Protein AF-A0A0E0GNM6-F1 (afdb_monomer)

Sequence (80 aa):
MAAIVAFLTVLICHLLADGAALVTKRTDDKSEIWGYVSVRPRAHVFWWHYTSPHRVSSPTRPWPTILWLQGSQLIDQGIS

InterPro domains:
  IPR029058 Alpha/Beta hydrolase fold [G3DSA:3.40.50.1820] (10-75)
  IPR029058 Alpha/Beta hydrolase fold [SSF53474] (31-71)

Radius of gyration: 21.45 Å; Cα contacts (8 Å, |Δi|>4): 55; chains: 1; bounding box: 46×64×48 Å

Nearest PDB structures (foldseek):
  5jh8-assembly1_A  TM=5.452E-01  e=2.040E+00  Chromobacterium violaceum ATCC 12472
  2x7e-assembly2_B  TM=5.377E-01  e=2.646E+00  Homo sapiens
  8xku-assembly1_A  TM=3.993E-01  e=7.211E-01  Arabidopsis thaliana
  5ft0-assembly1_B  TM=5.672E-01  e=5.407E+00  Phikzvirus phiKZ

Foldseek 3Di:
DVVVVVVVVVVVVVVCVPVFPFPWDADPVRQKIKGWGDPDVPDIDIDMHGHDPDDDDDPVDDDDDDDDDDDDDPDPPDDD

Mean predicted aligned error: 13.0 Å

Structure (mmCIF, N/CA/C/O backbone):
data_AF-A0A0E0GNM6-F1
#
_entry.id   AF-A0A0E0GNM6-F1
#
loop_
_atom_site.group_PDB
_atom_site.id
_atom_site.type_symbol
_atom_site.label_atom_id
_atom_site.label_alt_id
_atom_site.label_comp_id
_atom_site.label_asym_id
_atom_site.label_entity_id
_atom_site.label_seq_id
_atom_site.pdbx_PDB_ins_code
_atom_site.Cartn_x
_atom_site.Cartn_y
_atom_site.Cartn_z
_atom_site.occupancy
_atom_site.B_iso_or_equiv
_atom_site.auth_seq_id
_atom_site.auth_comp_id
_atom_site.auth_asym_id
_atom_site.auth_atom_id
_atom_site.pdbx_PDB_model_num
ATOM 1 N N . MET A 1 1 ? 2.794 -21.991 35.309 1.00 72.44 1 MET A N 1
ATOM 2 C CA . MET A 1 1 ? 3.414 -22.176 33.976 1.00 72.44 1 MET A CA 1
ATOM 3 C C . MET A 1 1 ? 2.353 -22.149 32.875 1.00 72.44 1 MET A C 1
ATOM 5 O O . MET A 1 1 ? 2.243 -21.125 32.221 1.00 72.44 1 MET A O 1
ATOM 9 N N . ALA A 1 2 ? 1.499 -23.172 32.731 1.00 84.94 2 ALA A N 1
ATOM 10 C CA . ALA A 1 2 ? 0.500 -23.244 31.648 1.00 84.94 2 ALA A CA 1
ATOM 11 C C . ALA A 1 2 ? -0.530 -22.092 31.628 1.00 84.94 2 ALA A C 1
ATOM 13 O O . ALA A 1 2 ? -0.794 -21.525 30.574 1.00 84.94 2 ALA A O 1
ATOM 14 N N . ALA A 1 3 ? -1.060 -21.690 32.789 1.00 86.31 3 ALA A N 1
ATOM 15 C CA . ALA A 1 3 ? -2.038 -20.597 32.875 1.00 86.31 3 ALA A CA 1
ATOM 16 C C . ALA 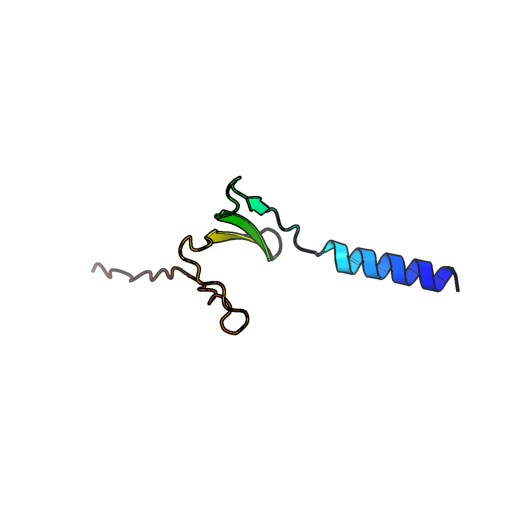A 1 3 ? -1.451 -19.226 32.487 1.00 86.31 3 ALA A C 1
ATOM 18 O O . ALA A 1 3 ? -2.112 -18.427 31.832 1.00 86.31 3 ALA A O 1
ATOM 19 N N . ILE A 1 4 ? -0.186 -18.981 32.845 1.00 90.44 4 ILE A N 1
ATOM 20 C CA . ILE A 1 4 ? 0.532 -17.750 32.485 1.00 90.44 4 ILE A CA 1
ATOM 21 C C . ILE A 1 4 ? 0.773 -17.719 30.974 1.00 90.44 4 ILE A C 1
ATOM 23 O O . ILE A 1 4 ? 0.529 -16.701 30.338 1.00 90.44 4 ILE A O 1
ATOM 27 N N . VAL A 1 5 ? 1.179 -18.849 30.387 1.00 92.00 5 VAL A N 1
ATOM 28 C CA . VAL A 1 5 ? 1.347 -18.973 28.932 1.00 92.00 5 VAL A CA 1
ATOM 29 C C . VAL A 1 5 ? 0.023 -18.714 28.212 1.00 92.00 5 VAL A C 1
ATOM 31 O O . VAL A 1 5 ? -0.005 -17.906 27.290 1.00 92.00 5 VAL A O 1
ATOM 34 N N . ALA A 1 6 ? -1.086 -19.310 28.657 1.00 90.12 6 ALA A N 1
ATOM 35 C CA . ALA A 1 6 ? -2.401 -19.084 28.055 1.00 90.12 6 ALA A CA 1
ATOM 36 C C . ALA A 1 6 ? -2.833 -17.609 28.128 1.00 90.12 6 ALA A C 1
ATOM 38 O O . ALA A 1 6 ? -3.271 -17.046 27.127 1.00 90.12 6 ALA A O 1
ATOM 39 N N . PHE A 1 7 ? -2.639 -16.960 29.279 1.00 91.75 7 PHE A N 1
ATOM 40 C CA . PHE A 1 7 ? -2.976 -15.549 29.465 1.00 91.75 7 PHE A CA 1
ATOM 41 C C . PHE A 1 7 ? -2.146 -14.625 28.565 1.00 91.75 7 PHE A C 1
ATOM 43 O O . PHE A 1 7 ? -2.696 -13.759 27.889 1.00 91.75 7 PHE A O 1
ATOM 50 N N . LEU A 1 8 ? -0.829 -14.848 28.496 1.00 91.12 8 LEU A N 1
ATOM 51 C CA . LEU A 1 8 ? 0.059 -14.095 27.608 1.00 91.12 8 LEU A CA 1
ATOM 52 C C . LEU A 1 8 ? -0.305 -14.306 26.136 1.00 91.12 8 LEU A C 1
ATOM 54 O O . LEU A 1 8 ? -0.275 -13.356 25.361 1.00 91.12 8 LEU A O 1
ATOM 58 N N . THR A 1 9 ? -0.706 -15.522 25.761 1.00 89.00 9 THR A N 1
ATOM 59 C CA . THR A 1 9 ? -1.135 -15.832 24.392 1.00 89.00 9 THR A CA 1
AT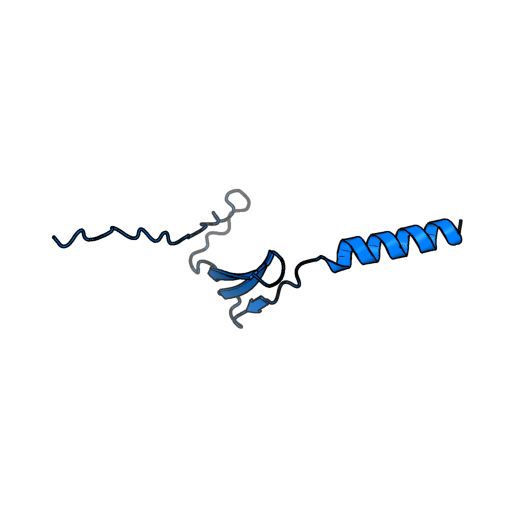OM 60 C C . THR A 1 9 ? -2.397 -15.048 24.025 1.00 89.00 9 THR A C 1
ATOM 62 O O . THR A 1 9 ? -2.432 -14.412 22.978 1.00 89.00 9 THR A O 1
ATOM 65 N N . VAL A 1 10 ? -3.403 -15.012 24.906 1.00 88.06 10 VAL A N 1
ATOM 66 C CA . VAL A 1 10 ? -4.644 -14.244 24.689 1.00 88.06 10 VAL A CA 1
ATOM 67 C C . VAL A 1 10 ? -4.370 -12.740 24.615 1.00 88.06 10 VAL A C 1
ATOM 69 O O . VAL A 1 10 ? -4.894 -12.063 23.732 1.00 88.06 10 VAL A O 1
ATOM 72 N N . LEU A 1 11 ? -3.505 -12.221 25.492 1.00 84.31 11 LEU A N 1
ATOM 73 C CA . LEU A 1 11 ? -3.109 -10.812 25.489 1.00 84.31 11 LEU A CA 1
ATOM 74 C C . LEU A 1 11 ? -2.410 -10.424 24.177 1.00 84.31 11 LEU A C 1
ATOM 76 O O . LEU A 1 11 ? -2.742 -9.402 23.579 1.00 84.31 11 LEU A O 1
ATOM 80 N N . ILE A 1 12 ? -1.489 -11.265 23.696 1.00 82.44 12 ILE A N 1
ATOM 81 C CA . ILE A 1 12 ? -0.808 -11.081 22.409 1.00 82.44 12 ILE A CA 1
ATOM 82 C C . ILE A 1 12 ? -1.813 -11.153 21.251 1.00 82.44 12 ILE A C 1
ATOM 84 O O . ILE A 1 12 ? -1.749 -10.324 20.349 1.00 82.44 12 ILE A O 1
ATOM 88 N N . CYS A 1 13 ? -2.780 -12.074 21.281 1.00 78.75 13 CYS A N 1
ATOM 89 C CA . CYS A 1 13 ? -3.826 -12.153 20.259 1.00 78.75 13 CYS A CA 1
ATOM 90 C C . CYS A 1 13 ? -4.688 -10.883 20.194 1.00 78.75 13 CYS A C 1
ATOM 92 O O . CYS A 1 13 ? -5.011 -10.443 19.096 1.00 78.75 13 CYS A O 1
ATOM 94 N N . HIS A 1 14 ? -5.037 -10.269 21.329 1.00 72.12 14 HIS A N 1
ATOM 95 C CA . HIS A 1 14 ? -5.758 -8.990 21.339 1.00 72.12 14 HIS A CA 1
ATOM 96 C C . HIS A 1 14 ? -4.904 -7.824 20.835 1.00 72.12 14 HIS A C 1
ATOM 98 O O . HIS A 1 14 ? -5.391 -7.021 20.047 1.00 72.12 14 HIS A O 1
ATOM 104 N N . LE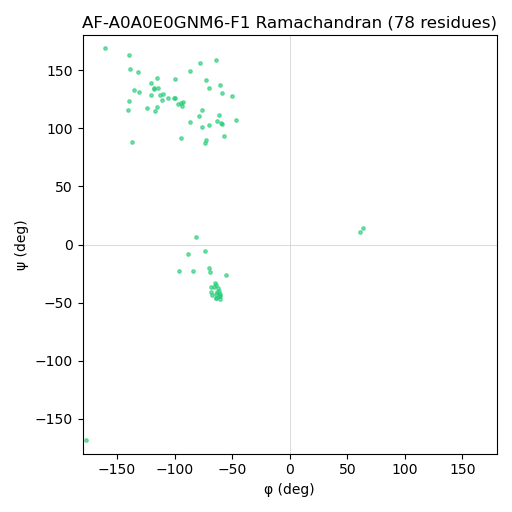U A 1 15 ? -3.624 -7.769 21.212 1.00 68.69 15 LEU A N 1
ATOM 105 C CA . LEU A 1 15 ? -2.688 -6.749 20.722 1.00 68.69 15 LEU A CA 1
ATOM 106 C C . LEU A 1 15 ? -2.427 -6.861 19.208 1.00 68.69 15 LEU A C 1
ATOM 108 O O . LEU A 1 15 ? -2.228 -5.848 18.545 1.00 68.69 15 LEU A O 1
ATOM 112 N N . LEU A 1 16 ? -2.432 -8.079 18.655 1.00 65.88 16 LEU A N 1
ATOM 113 C CA . LEU A 1 16 ? -2.234 -8.336 17.223 1.00 65.88 16 LEU A CA 1
ATOM 114 C C . LEU A 1 16 ? -3.519 -8.201 16.391 1.00 65.88 16 LEU A C 1
ATOM 116 O O . LEU A 1 16 ? -3.430 -7.972 15.187 1.00 65.88 16 LEU A O 1
ATOM 120 N N . ALA A 1 17 ? -4.702 -8.339 17.000 1.00 62.22 17 ALA A N 1
ATOM 121 C CA . ALA A 1 17 ? -5.987 -8.226 16.304 1.00 62.22 17 ALA A CA 1
ATOM 122 C C . ALA A 1 17 ? -6.300 -6.792 15.834 1.00 62.22 17 ALA A C 1
ATOM 124 O O . ALA A 1 17 ? -7.021 -6.628 14.853 1.00 62.22 17 ALA A O 1
ATOM 125 N N . ASP A 1 18 ? -5.709 -5.774 16.469 1.00 55.75 18 ASP A N 1
ATOM 126 C CA . ASP A 1 18 ? -5.719 -4.379 15.993 1.00 55.75 18 ASP A CA 1
ATOM 127 C C . ASP A 1 18 ? -4.652 -4.101 14.914 1.00 55.75 18 ASP A C 1
ATOM 129 O O . ASP A 1 18 ? -4.455 -2.965 14.475 1.00 55.75 18 ASP A O 1
ATOM 133 N N . GLY A 1 19 ? -3.953 -5.140 14.447 1.00 54.34 19 GLY A N 1
ATOM 134 C CA . GLY A 1 19 ? -3.071 -5.052 13.295 1.00 54.34 19 GLY A CA 1
ATOM 135 C C . GLY A 1 19 ? -3.883 -4.707 12.054 1.00 54.34 19 GLY A C 1
ATOM 136 O O . GLY A 1 19 ? -4.608 -5.551 11.531 1.00 54.34 19 GLY A O 1
ATOM 137 N N . ALA A 1 20 ? -3.763 -3.462 11.583 1.00 54.88 20 ALA A N 1
ATOM 138 C CA . ALA A 1 20 ? -4.355 -3.004 10.335 1.00 54.88 20 ALA A CA 1
ATOM 139 C C . ALA A 1 20 ? -4.073 -4.034 9.232 1.00 54.88 20 ALA A C 1
ATOM 141 O O . ALA A 1 20 ? -2.934 -4.176 8.784 1.00 54.88 20 ALA A O 1
ATOM 142 N N . ALA A 1 21 ? -5.105 -4.777 8.826 1.00 52.66 21 ALA A N 1
ATOM 143 C CA . ALA A 1 21 ? -5.009 -5.720 7.728 1.00 52.66 21 ALA A CA 1
ATOM 144 C C . ALA A 1 21 ? -4.582 -4.934 6.485 1.00 52.66 21 ALA A C 1
ATOM 146 O O . ALA A 1 21 ? -5.364 -4.173 5.911 1.00 52.66 21 ALA A O 1
ATOM 147 N N . LEU A 1 22 ? -3.308 -5.063 6.118 1.00 57.78 22 LEU A N 1
ATOM 148 C CA . LEU A 1 22 ? -2.726 -4.378 4.979 1.00 57.78 22 LEU A CA 1
ATOM 149 C C . LEU A 1 22 ? -3.260 -5.064 3.717 1.00 57.78 22 LEU A C 1
ATOM 151 O O . LEU A 1 22 ? -2.672 -6.018 3.208 1.00 57.78 22 LEU A O 1
ATOM 155 N N . VAL A 1 23 ? -4.417 -4.615 3.229 1.00 64.38 23 VAL A N 1
ATOM 156 C CA . VAL A 1 23 ? -4.948 -5.071 1.942 1.00 64.38 23 VAL A CA 1
ATOM 157 C C . VAL A 1 23 ? -4.052 -4.478 0.869 1.00 64.38 23 VAL A C 1
ATOM 159 O O . VAL A 1 23 ? -4.135 -3.287 0.576 1.00 64.38 23 VAL A O 1
ATOM 162 N N . THR A 1 24 ? -3.165 -5.307 0.321 1.00 78.94 24 THR A N 1
ATOM 163 C CA . THR A 1 24 ? -2.243 -4.909 -0.742 1.00 78.94 24 THR A CA 1
ATOM 164 C C . THR A 1 24 ? -2.548 -5.657 -2.019 1.00 78.94 24 THR A C 1
ATOM 166 O O . THR A 1 24 ? -2.751 -6.869 -2.023 1.00 78.94 24 THR A O 1
ATOM 169 N N . LYS A 1 25 ? -2.573 -4.914 -3.121 1.00 86.12 25 LYS A N 1
ATOM 170 C CA . LYS A 1 25 ? -2.599 -5.454 -4.473 1.00 86.12 25 LYS A CA 1
ATOM 171 C C . LYS A 1 25 ? -1.306 -5.051 -5.165 1.00 86.12 25 LYS A C 1
ATOM 173 O O . LYS A 1 25 ? -0.788 -3.964 -4.920 1.00 86.12 25 LYS A O 1
ATOM 178 N N . ARG A 1 26 ? -0.781 -5.945 -5.997 1.00 89.62 26 ARG A N 1
ATOM 179 C CA . ARG A 1 26 ? 0.478 -5.764 -6.717 1.00 89.62 26 ARG A CA 1
ATOM 180 C C . ARG A 1 26 ? 0.297 -6.106 -8.190 1.00 89.62 26 ARG A C 1
ATOM 182 O O . ARG A 1 26 ? -0.508 -6.981 -8.502 1.00 89.62 26 ARG A O 1
ATOM 189 N N . THR A 1 27 ? 1.039 -5.439 -9.063 1.00 88.88 27 THR A N 1
ATOM 190 C CA . THR A 1 27 ? 1.183 -5.822 -10.475 1.00 88.88 27 THR A CA 1
ATOM 191 C C . THR A 1 27 ? 2.149 -6.999 -10.642 1.00 88.88 27 THR A C 1
ATOM 193 O O . THR A 1 27 ? 3.016 -7.233 -9.792 1.00 88.88 27 THR A O 1
ATOM 196 N N . ASP A 1 28 ? 2.017 -7.745 -11.743 1.00 88.25 28 ASP A N 1
ATOM 197 C CA . ASP A 1 28 ? 2.837 -8.936 -12.029 1.00 88.25 28 ASP A CA 1
ATOM 198 C 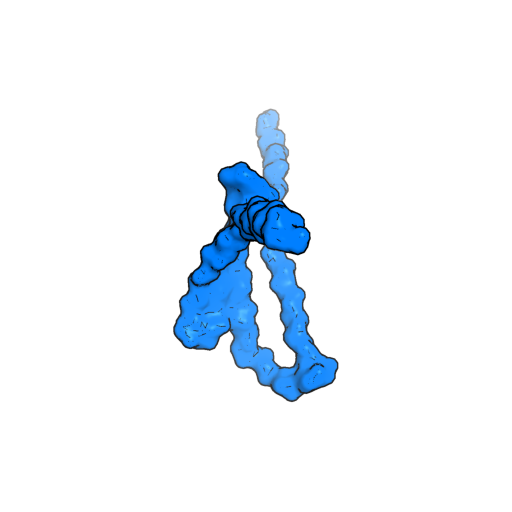C . ASP A 1 28 ? 4.327 -8.602 -12.199 1.00 88.25 28 ASP A C 1
ATOM 200 O O . ASP A 1 28 ? 5.204 -9.352 -11.765 1.00 88.25 28 ASP A O 1
ATOM 204 N N . ASP A 1 29 ? 4.617 -7.430 -12.766 1.00 86.81 29 ASP A N 1
ATOM 205 C CA . ASP A 1 29 ? 5.965 -6.870 -12.903 1.00 86.81 29 ASP A CA 1
ATOM 206 C C . ASP A 1 29 ? 6.539 -6.340 -11.572 1.00 86.81 29 ASP A C 1
ATOM 208 O O . ASP A 1 29 ? 7.708 -5.961 -11.497 1.00 86.81 29 ASP A O 1
ATOM 212 N N . LYS A 1 30 ? 5.729 -6.347 -10.502 1.00 81.94 30 LYS A N 1
ATOM 213 C CA . LYS A 1 30 ? 6.041 -5.883 -9.142 1.00 81.94 30 LYS A CA 1
ATOM 214 C C . LYS A 1 30 ? 6.401 -4.400 -9.049 1.00 81.94 30 LYS A C 1
ATOM 216 O O . LYS A 1 30 ? 6.850 -3.986 -7.971 1.00 81.94 30 LYS A O 1
ATOM 221 N N . SER A 1 31 ? 6.199 -3.629 -10.119 1.00 88.25 31 SER A N 1
ATOM 222 C CA . SER A 1 31 ? 6.511 -2.201 -10.165 1.00 88.25 31 SER A CA 1
ATOM 223 C C . SER A 1 31 ? 5.575 -1.411 -9.256 1.00 88.25 31 SER A C 1
ATOM 225 O O . SER A 1 31 ? 6.013 -0.517 -8.530 1.00 88.25 31 SER A O 1
ATOM 227 N N . GLU A 1 32 ? 4.315 -1.820 -9.189 1.00 93.25 32 GLU A N 1
ATOM 228 C CA . GLU A 1 32 ? 3.275 -1.117 -8.465 1.00 93.25 32 GLU A CA 1
ATOM 229 C C . GLU A 1 32 ? 2.702 -1.975 -7.348 1.00 93.25 32 GLU A C 1
ATOM 231 O O . GLU A 1 32 ? 2.378 -3.153 -7.516 1.00 93.25 32 GLU A O 1
ATOM 236 N N . ILE A 1 33 ? 2.554 -1.354 -6.183 1.00 93.94 33 ILE A N 1
ATOM 237 C CA . ILE A 1 33 ? 1.801 -1.899 -5.062 1.00 93.94 33 ILE A CA 1
ATOM 238 C C . ILE A 1 33 ? 0.934 -0.793 -4.479 1.00 93.94 33 ILE A C 1
ATOM 240 O O . ILE A 1 33 ? 1.400 0.322 -4.259 1.00 93.94 33 ILE A O 1
ATOM 244 N N . TRP A 1 34 ? -0.332 -1.091 -4.232 1.00 95.00 34 TRP A N 1
ATOM 245 C CA . TRP A 1 34 ? -1.265 -0.150 -3.624 1.00 95.00 34 TRP A CA 1
ATOM 246 C C . TRP A 1 34 ? -2.159 -0.853 -2.621 1.00 95.00 34 TRP A C 1
ATOM 248 O O . TRP A 1 34 ? -2.290 -2.081 -2.613 1.00 95.00 34 TRP A O 1
ATOM 258 N N . GLY A 1 35 ? -2.788 -0.059 -1.770 1.00 93.00 35 GLY A N 1
ATOM 259 C CA . GLY A 1 35 ? -3.638 -0.588 -0.729 1.00 93.00 35 GLY A CA 1
ATOM 260 C C . GLY A 1 35 ? -4.315 0.489 0.087 1.00 93.00 35 GLY A C 1
ATOM 261 O O . GLY A 1 35 ? -4.301 1.673 -0.248 1.00 93.00 35 GLY A O 1
ATOM 262 N N . TYR A 1 36 ? -4.896 0.039 1.191 1.00 90.75 36 TYR A N 1
ATOM 263 C CA . TYR A 1 36 ? -5.508 0.901 2.186 1.00 90.75 36 TYR A CA 1
ATOM 264 C C . TYR A 1 36 ? -4.826 0.69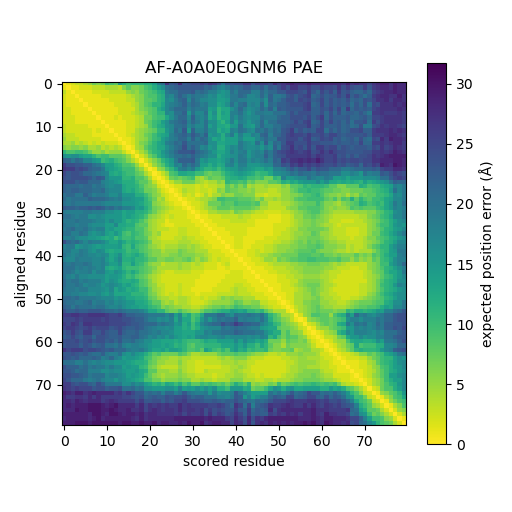5 3.531 1.00 90.75 36 TYR A C 1
ATOM 266 O O . TYR A 1 36 ? -4.526 -0.433 3.920 1.00 90.75 36 TYR A O 1
ATOM 274 N N . VAL A 1 37 ? -4.598 1.790 4.250 1.00 89.12 37 VAL A N 1
ATOM 275 C CA . VAL A 1 37 ? -4.172 1.768 5.648 1.00 89.12 37 VAL A CA 1
ATOM 276 C C . VAL A 1 37 ? -5.289 2.328 6.519 1.00 89.12 37 VAL A C 1
ATOM 278 O O . VAL A 1 37 ? -5.841 3.394 6.243 1.00 89.12 37 VAL A O 1
ATOM 281 N N . SER A 1 38 ? -5.659 1.595 7.564 1.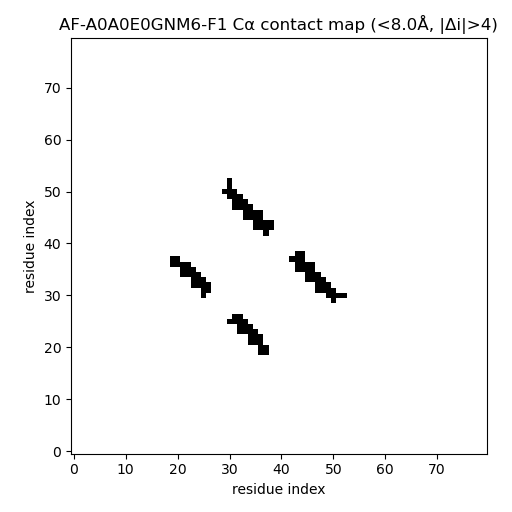00 90.06 38 SER A N 1
ATOM 282 C CA . SER A 1 38 ? -6.620 2.066 8.561 1.00 90.06 38 SER A CA 1
ATOM 283 C C . SER A 1 38 ? -5.928 3.059 9.488 1.00 90.06 38 SER A C 1
ATOM 285 O O . SER A 1 38 ? -5.003 2.687 10.201 1.00 90.06 38 SER A O 1
ATOM 287 N N . VAL A 1 39 ? -6.368 4.318 9.479 1.00 87.44 39 VAL A N 1
ATOM 288 C CA . VAL A 1 39 ? -5.798 5.375 10.341 1.00 87.44 39 VAL A CA 1
ATOM 289 C C . VAL A 1 39 ? -6.604 5.582 11.625 1.00 87.44 39 VAL A C 1
ATOM 291 O O . VAL A 1 39 ? -6.085 6.093 12.610 1.00 87.44 39 VAL A O 1
ATOM 294 N N . ARG A 1 40 ? -7.885 5.193 11.611 1.00 86.94 40 ARG A N 1
ATOM 295 C CA . ARG A 1 40 ? -8.794 5.100 12.766 1.00 86.94 40 ARG A CA 1
ATOM 296 C C . ARG A 1 40 ? -9.970 4.178 12.403 1.00 86.94 40 ARG A C 1
ATOM 298 O O . ARG A 1 40 ? -10.140 3.883 11.213 1.00 86.94 40 ARG A O 1
ATOM 305 N N . PRO A 1 41 ? -10.823 3.758 13.357 1.00 87.12 41 PRO A N 1
ATOM 306 C CA . PRO A 1 41 ? -12.016 2.983 13.035 1.00 87.12 41 PRO A CA 1
ATOM 307 C C . PRO A 1 41 ? -12.837 3.647 11.924 1.00 87.12 41 PRO A C 1
ATOM 309 O O . PRO A 1 41 ? -13.167 4.832 12.004 1.00 87.12 41 PRO A O 1
ATOM 312 N N . ARG A 1 42 ? -13.153 2.869 10.880 1.00 85.81 42 ARG A N 1
ATOM 313 C CA . ARG A 1 42 ? -13.939 3.287 9.703 1.00 85.81 42 ARG A CA 1
ATOM 314 C C . ARG A 1 42 ? -13.305 4.390 8.842 1.00 85.81 42 ARG A C 1
ATOM 316 O O . ARG A 1 42 ? -14.003 4.978 8.019 1.00 85.81 42 ARG A O 1
ATOM 323 N N . ALA A 1 43 ? -12.017 4.687 9.010 1.00 89.50 43 ALA A N 1
ATOM 324 C CA . ALA A 1 43 ? -11.293 5.602 8.133 1.00 89.50 43 ALA A CA 1
ATOM 325 C C . ALA A 1 43 ? -10.063 4.913 7.544 1.00 89.50 43 ALA A C 1
ATOM 327 O O . ALA A 1 43 ? -9.128 4.541 8.260 1.00 89.50 43 ALA A O 1
ATOM 328 N N . HIS A 1 44 ? -10.070 4.793 6.222 1.00 88.62 44 HIS A N 1
ATOM 329 C CA . HIS A 1 44 ? -9.035 4.119 5.457 1.00 88.62 44 HIS A CA 1
ATOM 330 C C . HIS A 1 44 ? -8.413 5.109 4.475 1.00 88.62 44 HIS A C 1
ATOM 332 O O . HIS A 1 44 ? -9.127 5.776 3.728 1.00 88.62 44 HIS A O 1
ATOM 338 N N . VAL A 1 45 ? -7.089 5.209 4.483 1.00 90.75 45 VAL A N 1
ATOM 339 C CA . VAL A 1 45 ? -6.322 6.041 3.556 1.00 90.75 45 VAL A CA 1
ATOM 340 C C . VAL A 1 45 ? -5.775 5.150 2.455 1.00 90.75 45 VAL A C 1
ATOM 342 O O . VAL A 1 45 ? -5.122 4.146 2.732 1.00 90.75 45 VAL A O 1
ATOM 345 N N . PHE A 1 46 ? -6.059 5.513 1.208 1.00 92.50 46 PHE A N 1
ATOM 346 C CA . PHE A 1 46 ? -5.452 4.875 0.047 1.00 92.50 46 PHE A CA 1
ATOM 347 C C . PHE A 1 46 ? -3.986 5.298 -0.086 1.00 92.50 46 PHE A C 1
ATOM 349 O O . PHE A 1 46 ? -3.652 6.465 0.117 1.00 92.50 46 PHE A O 1
ATOM 356 N N . TRP A 1 47 ? -3.126 4.363 -0.473 1.00 92.50 47 TRP A N 1
ATOM 357 C CA . TRP A 1 47 ? -1.739 4.638 -0.828 1.00 92.50 47 TRP A CA 1
ATOM 358 C C . TRP A 1 47 ? -1.335 3.829 -2.062 1.00 92.50 47 TRP A C 1
ATOM 360 O O . TRP A 1 47 ? -1.836 2.726 -2.287 1.00 92.50 47 TRP A O 1
ATOM 370 N N . TRP A 1 48 ? -0.400 4.372 -2.841 1.00 94.12 48 TRP A N 1
ATOM 371 C CA . TRP A 1 48 ? 0.153 3.741 -4.037 1.00 94.12 48 TRP A CA 1
ATOM 372 C C . TRP A 1 48 ? 1.659 3.989 -4.094 1.00 94.12 48 TRP A C 1
ATOM 374 O O . TRP A 1 48 ? 2.113 5.130 -4.041 1.00 94.12 48 TRP A O 1
ATOM 384 N N . HIS A 1 49 ? 2.435 2.912 -4.159 1.00 92.25 49 HIS A N 1
ATOM 385 C CA . HIS A 1 49 ? 3.884 2.935 -4.282 1.00 92.25 49 HIS A CA 1
ATOM 386 C C . HIS A 1 49 ? 4.297 2.422 -5.660 1.00 92.25 49 HIS A C 1
ATOM 388 O O . HIS A 1 49 ? 3.982 1.286 -6.032 1.00 92.25 49 HIS A O 1
ATOM 394 N N . TYR A 1 50 ? 5.058 3.250 -6.371 1.00 91.06 50 TYR A N 1
ATOM 395 C CA . TYR A 1 50 ? 5.617 2.951 -7.682 1.00 91.06 50 TYR A CA 1
ATOM 396 C C . TYR A 1 50 ? 7.138 2.780 -7.593 1.00 91.06 50 TYR A C 1
ATOM 398 O O . TYR A 1 50 ? 7.854 3.623 -7.053 1.00 91.06 50 TYR A O 1
ATOM 406 N N . THR A 1 51 ? 7.632 1.678 -8.142 1.00 87.62 51 THR A N 1
ATOM 407 C CA . THR A 1 51 ? 9.036 1.263 -8.120 1.00 87.62 51 THR A CA 1
ATOM 408 C C . THR A 1 51 ? 9.716 1.765 -9.395 1.00 87.62 51 THR A C 1
ATOM 410 O O . THR A 1 51 ? 9.325 1.390 -10.496 1.00 87.62 51 THR A O 1
ATOM 413 N N . SER A 1 52 ? 10.738 2.618 -9.268 1.00 85.12 52 SER A N 1
ATOM 414 C CA . SER A 1 52 ? 11.436 3.212 -10.419 1.00 85.12 52 SER A CA 1
ATOM 415 C C . SER A 1 52 ? 12.062 2.162 -11.362 1.00 85.12 52 SER A C 1
ATOM 417 O O . SER A 1 52 ? 12.850 1.325 -10.924 1.00 85.12 52 SER A O 1
ATOM 419 N N . PRO A 1 53 ? 11.834 2.227 -12.683 1.00 81.75 53 PRO A N 1
ATOM 420 C CA . PRO A 1 53 ? 12.468 1.298 -13.621 1.00 81.75 53 PRO A CA 1
ATOM 421 C C . PRO A 1 53 ? 13.983 1.535 -13.773 1.00 81.75 53 PRO A C 1
ATOM 423 O O . PRO A 1 53 ? 14.718 0.636 -14.180 1.00 81.75 53 PRO A O 1
ATOM 426 N N . HIS A 1 54 ? 14.482 2.726 -13.426 1.00 74.56 54 HIS A N 1
ATOM 427 C CA . HIS A 1 54 ? 15.884 3.102 -13.613 1.00 74.56 54 HIS A CA 1
ATOM 428 C C . HIS A 1 54 ? 16.692 2.842 -12.337 1.00 74.56 54 HIS A C 1
ATOM 430 O O . HIS A 1 54 ? 16.795 3.691 -11.449 1.00 74.56 54 HIS A O 1
ATOM 436 N N . ARG A 1 55 ? 17.275 1.641 -12.246 1.00 70.94 55 ARG A N 1
ATOM 437 C CA . ARG A 1 55 ? 18.157 1.215 -11.151 1.00 70.94 55 ARG A CA 1
ATOM 438 C C . ARG A 1 55 ? 19.628 1.328 -11.541 1.00 70.94 55 ARG A C 1
ATOM 440 O O . ARG A 1 55 ? 20.027 0.898 -12.616 1.00 70.94 55 ARG A O 1
ATOM 447 N N . VAL A 1 56 ? 20.452 1.732 -10.578 1.00 63.91 56 VAL A N 1
ATOM 448 C CA . VAL A 1 56 ? 21.872 1.361 -10.536 1.00 63.91 56 VAL A CA 1
ATOM 449 C C . VAL A 1 56 ? 22.064 0.505 -9.284 1.00 63.91 56 VAL A C 1
ATOM 451 O O . VAL A 1 56 ? 21.762 0.964 -8.183 1.00 63.91 56 VAL A O 1
ATOM 454 N N . SER A 1 57 ? 22.473 -0.766 -9.417 1.00 65.12 57 SER A N 1
ATOM 455 C CA . SER A 1 57 ? 22.812 -1.589 -8.243 1.00 65.12 57 SER A CA 1
ATOM 456 C C . SER A 1 57 ? 23.975 -0.933 -7.525 1.00 65.12 57 SER A C 1
ATOM 458 O O . SER A 1 57 ? 25.083 -0.948 -8.047 1.00 65.12 57 SER A O 1
ATOM 460 N N . SER A 1 58 ? 23.765 -0.403 -6.328 1.00 70.00 58 SER A N 1
ATOM 461 C CA . SER A 1 58 ? 24.883 -0.045 -5.467 1.00 70.00 58 SER A CA 1
ATOM 462 C C . SER A 1 58 ? 24.534 -0.410 -4.033 1.00 70.00 58 SER A C 1
ATOM 464 O O . SER A 1 58 ? 23.617 0.190 -3.475 1.00 70.00 58 SER A O 1
ATOM 466 N N . PRO A 1 59 ? 25.256 -1.353 -3.404 1.00 69.88 59 PRO A N 1
ATOM 467 C CA . PRO A 1 59 ? 25.091 -1.659 -1.981 1.00 69.88 59 PRO A CA 1
ATOM 468 C C . PRO A 1 59 ? 25.257 -0.419 -1.089 1.00 69.88 59 PRO A C 1
ATOM 470 O O . PRO A 1 59 ? 24.686 -0.338 -0.011 1.00 69.88 59 PRO A O 1
ATOM 473 N N . THR A 1 60 ? 26.020 0.567 -1.566 1.00 78.31 60 THR A N 1
ATOM 474 C CA . THR A 1 60 ? 26.331 1.818 -0.864 1.00 78.31 60 THR A CA 1
ATOM 475 C C . THR A 1 60 ? 25.320 2.944 -1.091 1.00 78.31 60 THR A C 1
ATOM 477 O O . THR A 1 60 ? 25.431 3.984 -0.448 1.00 78.31 60 THR A O 1
ATOM 480 N N . ARG A 1 61 ? 24.352 2.786 -2.008 1.00 68.94 61 ARG A N 1
ATOM 481 C CA . ARG A 1 61 ? 23.333 3.807 -2.308 1.00 68.94 61 ARG A CA 1
ATOM 482 C C . ARG A 1 61 ? 21.958 3.153 -2.460 1.00 68.94 61 ARG A C 1
ATOM 484 O O . ARG A 1 61 ? 21.598 2.769 -3.576 1.00 68.94 61 ARG A O 1
ATOM 491 N N . PRO A 1 62 ? 21.202 2.997 -1.358 1.00 73.81 62 PRO A N 1
ATOM 492 C CA . PRO A 1 62 ? 19.827 2.528 -1.439 1.00 73.81 62 PRO A CA 1
ATOM 493 C C . PRO A 1 62 ? 18.968 3.540 -2.205 1.00 73.81 62 PRO A C 1
ATOM 495 O O . PRO A 1 62 ? 19.317 4.716 -2.326 1.00 73.81 62 PRO A O 1
ATOM 498 N N . TRP A 1 63 ? 17.837 3.080 -2.734 1.00 72.88 63 TRP A N 1
ATOM 499 C CA . TRP A 1 63 ? 16.867 3.973 -3.356 1.00 72.88 63 TRP A CA 1
ATOM 500 C C . TRP A 1 63 ? 16.344 5.012 -2.359 1.00 72.88 63 TRP A C 1
ATOM 502 O O . TRP A 1 63 ? 16.014 4.640 -1.230 1.00 72.88 63 TRP A O 1
ATOM 512 N N . PRO A 1 64 ? 16.206 6.287 -2.763 1.00 83.12 64 PRO A N 1
ATOM 513 C CA . PRO A 1 64 ? 15.401 7.220 -2.000 1.00 83.12 64 PRO A CA 1
ATOM 514 C C . PRO A 1 64 ? 13.921 6.843 -2.142 1.00 83.12 64 PRO A C 1
ATOM 516 O O . PRO A 1 64 ? 13.436 6.601 -3.248 1.00 83.12 64 PRO A O 1
ATOM 519 N N . THR A 1 65 ? 13.197 6.833 -1.026 1.00 88.50 65 THR A N 1
ATOM 520 C CA . THR A 1 65 ? 11.735 6.716 -1.028 1.00 88.50 65 THR A CA 1
ATOM 521 C C . THR A 1 65 ? 11.136 8.113 -0.974 1.00 88.50 65 THR A C 1
ATOM 523 O O . THR A 1 65 ? 11.406 8.869 -0.042 1.00 88.50 65 THR A O 1
ATOM 526 N N . ILE A 1 66 ? 10.319 8.454 -1.968 1.00 89.94 66 ILE A N 1
ATOM 527 C CA . ILE A 1 66 ? 9.620 9.739 -2.043 1.00 89.94 66 ILE A CA 1
ATOM 528 C C . ILE A 1 66 ? 8.180 9.527 -1.577 1.00 89.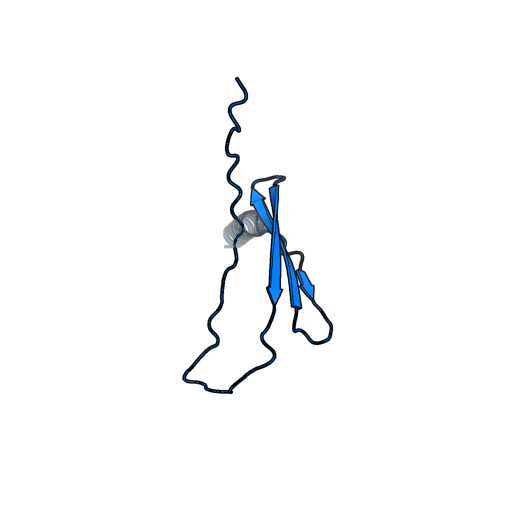94 66 ILE A C 1
ATOM 530 O O . ILE A 1 66 ? 7.476 8.671 -2.110 1.00 89.94 66 ILE A O 1
ATOM 534 N N . LEU A 1 67 ? 7.739 10.321 -0.600 1.00 93.50 67 LEU A N 1
ATOM 535 C CA . LEU A 1 67 ? 6.339 10.388 -0.189 1.00 93.50 67 LEU A CA 1
ATOM 536 C C . LEU A 1 67 ? 5.671 11.585 -0.871 1.00 93.50 67 LEU A C 1
ATOM 538 O O . LEU A 1 67 ? 6.092 12.724 -0.676 1.00 93.50 67 LEU A O 1
ATOM 542 N N . TRP A 1 68 ? 4.627 11.323 -1.653 1.00 93.06 68 TRP A N 1
ATOM 543 C CA . TRP A 1 68 ? 3.835 12.352 -2.324 1.00 93.06 68 TRP A CA 1
ATOM 544 C C . TRP A 1 68 ? 2.483 12.520 -1.631 1.00 93.06 68 TRP A C 1
ATOM 546 O O . TRP A 1 68 ? 1.744 11.549 -1.478 1.00 93.06 68 TRP A O 1
ATOM 556 N N . LEU A 1 69 ? 2.149 13.748 -1.234 1.00 92.88 69 LEU A N 1
ATOM 557 C CA . LEU A 1 69 ? 0.882 14.093 -0.590 1.00 92.88 69 LEU A CA 1
ATOM 558 C C . LEU A 1 69 ? 0.276 15.304 -1.296 1.00 92.88 69 LEU A C 1
ATOM 560 O O . LEU A 1 69 ? 0.953 16.310 -1.499 1.00 92.88 69 LEU A O 1
ATOM 564 N N . GLN A 1 70 ? -1.005 15.218 -1.646 1.00 89.56 70 GLN A N 1
ATOM 565 C CA . GLN A 1 70 ? -1.741 16.347 -2.202 1.00 89.56 70 GLN A CA 1
ATOM 566 C C . GLN A 1 70 ? -2.443 17.113 -1.077 1.00 89.56 70 GLN A C 1
ATOM 568 O O . GLN A 1 70 ? -3.253 16.546 -0.346 1.00 89.56 70 GLN A O 1
ATOM 573 N N . GLY A 1 71 ? -2.151 18.407 -0.958 1.00 87.88 71 GLY A N 1
ATOM 574 C CA . GLY A 1 71 ? -2.942 19.331 -0.147 1.00 87.88 71 GLY A CA 1
ATOM 575 C C . GLY A 1 71 ? -4.105 19.913 -0.951 1.00 87.88 71 GLY A C 1
ATOM 576 O O . GLY A 1 71 ? -4.001 20.101 -2.162 1.00 87.88 71 GLY A O 1
ATOM 577 N N . SER A 1 72 ? -5.206 20.232 -0.276 1.00 78.62 72 SER A N 1
ATOM 578 C CA . SER A 1 72 ? -6.274 21.077 -0.817 1.00 78.62 72 SER A CA 1
ATOM 579 C C . SER A 1 72 ? -6.393 22.336 0.035 1.00 78.62 72 SER A C 1
ATOM 581 O O . SER A 1 72 ? -6.451 22.228 1.259 1.00 78.62 72 SER A O 1
ATOM 583 N N . GLN A 1 73 ? -6.489 23.507 -0.591 1.00 76.19 73 GLN A N 1
ATOM 584 C CA . GLN A 1 73 ? -6.836 24.757 0.081 1.00 76.19 73 GLN A CA 1
ATOM 585 C C . GLN A 1 73 ? -8.155 25.261 -0.502 1.00 76.19 73 GLN A C 1
ATOM 587 O O . GLN A 1 73 ? -8.228 25.579 -1.687 1.00 76.19 73 GLN A O 1
ATOM 592 N N . LEU A 1 74 ? -9.206 25.304 0.320 1.00 66.12 74 LEU A N 1
ATOM 593 C CA . LEU A 1 74 ? -10.422 26.034 -0.022 1.00 66.12 74 LEU A CA 1
ATOM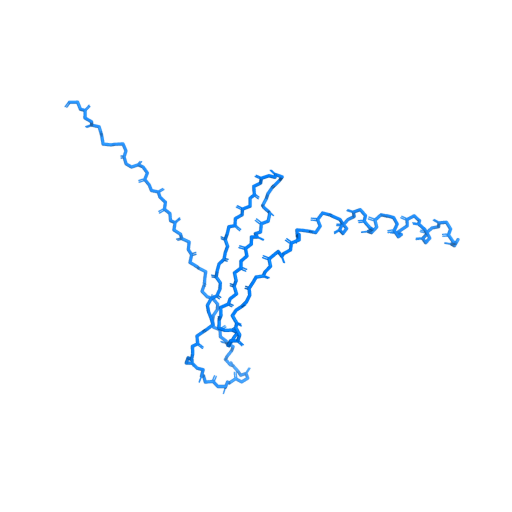 594 C C . LEU A 1 74 ? -10.110 27.515 0.182 1.00 66.12 74 LEU A C 1
ATOM 596 O O . LEU A 1 74 ? -10.032 27.990 1.312 1.00 66.12 74 LEU A O 1
ATOM 600 N N . ILE A 1 75 ? -9.851 28.224 -0.910 1.00 70.69 75 ILE A N 1
ATOM 601 C CA . ILE A 1 75 ? -9.887 29.681 -0.902 1.00 70.69 75 ILE A CA 1
ATOM 602 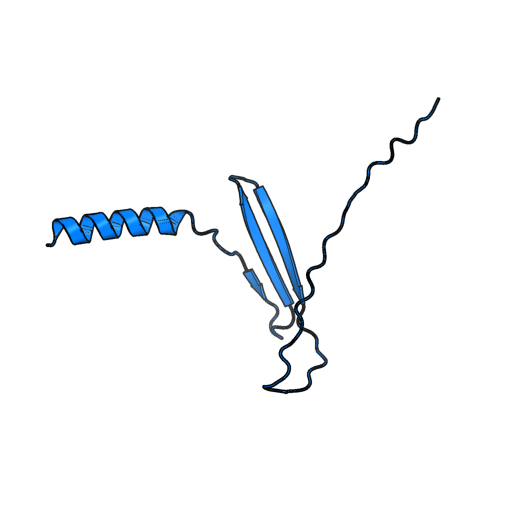C C . ILE A 1 75 ? -11.372 30.024 -0.976 1.00 70.69 75 ILE A C 1
ATOM 604 O O . ILE A 1 75 ? -12.008 29.731 -1.989 1.00 70.69 75 ILE A O 1
ATOM 608 N N . ASP A 1 76 ? -11.928 30.567 0.104 1.00 68.44 76 ASP A N 1
ATOM 609 C CA . ASP A 1 76 ? -13.247 31.189 0.058 1.00 68.44 76 ASP A CA 1
ATOM 610 C C . ASP A 1 76 ? -13.165 32.336 -0.957 1.00 68.44 76 ASP A C 1
ATOM 612 O O . ASP A 1 76 ? -12.491 33.344 -0.733 1.00 68.44 76 ASP A O 1
ATOM 616 N N . GLN A 1 77 ? -13.740 32.128 -2.140 1.00 62.66 77 GLN A N 1
ATOM 617 C CA . GLN A 1 77 ? -13.932 33.195 -3.109 1.00 62.66 77 GLN A CA 1
ATOM 618 C C . GLN A 1 77 ? -15.061 34.046 -2.540 1.00 62.66 77 GLN A C 1
ATOM 620 O O . GLN A 1 77 ? -16.232 33.763 -2.782 1.00 62.66 77 GLN A O 1
ATOM 625 N N . GLY A 1 78 ? -14.693 35.044 -1.736 1.00 59.28 78 GLY A N 1
ATOM 626 C CA . GLY A 1 78 ? -15.608 36.061 -1.245 1.00 59.28 78 GLY A CA 1
ATOM 627 C C . GLY A 1 78 ? -16.264 36.765 -2.426 1.00 59.28 78 GLY A C 1
ATOM 628 O O . GLY A 1 78 ? -15.707 37.706 -2.985 1.00 59.28 78 GLY A O 1
ATOM 629 N N . ILE A 1 79 ? -17.438 36.280 -2.820 1.00 60.62 79 ILE A N 1
ATOM 630 C CA . ILE A 1 79 ? -18.357 37.008 -3.680 1.00 60.62 79 ILE A CA 1
ATOM 631 C C . ILE A 1 79 ? -19.204 37.873 -2.749 1.00 60.62 79 ILE A C 1
ATOM 633 O O . ILE A 1 79 ? -20.072 37.366 -2.036 1.00 60.62 79 ILE A O 1
ATOM 637 N N . SER A 1 80 ? -18.910 39.173 -2.750 1.00 59.50 80 SER A N 1
ATOM 638 C CA . SER A 1 80 ? -19.843 40.241 -2.385 1.00 59.50 80 SER A CA 1
ATOM 639 C C . SER A 1 80 ? -20.084 41.071 -3.635 1.00 59.50 80 SER A C 1
ATOM 641 O O . SER A 1 80 ? -19.072 41.617 -4.133 1.00 59.50 80 SER A O 1
#

Organism: Oryza nivara (NCBI:txid4536)

Solvent-accessible surface area (backbone atoms only — not comparable to full-atom values): 5470 Å² total; per-residue (Å²): 111,71,68,57,52,52,51,53,50,52,52,48,51,59,67,53,66,73,52,64,74,72,52,69,50,67,47,95,87,62,39,38,40,34,35,43,46,65,82,49,94,98,39,69,46,78,50,76,48,77,56,75,88,84,76,71,95,42,99,90,51,74,82,86,86,85,87,86,81,86,86,84,80,88,74,81,78,83,84,128

Secondary structure (DSSP, 8-state):
-HHHHHHHHHHHHHHHHTS---EEEE-TTSSEEEEEEEEETTEEEEEEEE--S-----TTSPPPPPP-------------

pLDDT: mean 80.33, std 12.03, range [52.66, 95.0]